Protein AF-A0A7J0EJI7-F1 (afdb_monomer)

InterPro domains:
  IPR001623 DnaJ domain [PF00226] (11-73)
  IPR001623 DnaJ domain [PR00625] (7-25)
  IPR001623 DnaJ domain [PR00625] (25-40)
  IPR001623 DnaJ domain [PR00625] (48-68)
  IPR001623 DnaJ domain [PR00625] (94-100)
  IPR001623 DnaJ domain [PS50076] (5-76)
  IPR001623 DnaJ domain [SM00271] (4-68)
  IPR001623 DnaJ domain [cd06257] (11-65)
  IPR018253 DnaJ domain, conserved site [PS00636] (53-72)
  IPR036869 Chaperone J-domain superfamily [G3DSA:1.10.287.110] (4-99)
  IPR036869 Chaperone J-domain superfamily [SSF46565] (4-74)
  IP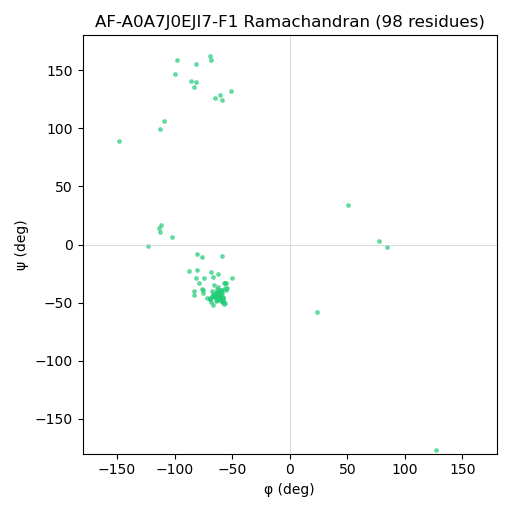R050817 DjlA DnaK co-chaperone [PTHR24074] (11-98)

Organism: NCBI:txid165716

Foldseek 3Di:
DLLCLQCVVQVADPPDDLVSLVVSLVVLLVALPQVPPDPDDDDDVVDHSLLSNLSSVLSSVCVNDPVSVVVLVVCCVVPVVVSVVVSVVSSVVSSVVVVD

Solvent-accessible surface area (backbone atoms only — not comparable to full-atom values): 5827 Å² total; per-residue (Å²): 112,79,68,45,65,55,30,69,75,52,77,46,58,101,78,60,49,72,65,57,51,52,53,40,44,56,53,49,47,63,51,30,30,62,94,71,45,81,82,74,80,90,68,59,93,95,54,46,48,53,58,52,32,50,51,45,51,52,44,48,60,35,65,75,31,67,67,56,37,51,50,50,58,48,39,40,71,76,38,48,68,61,39,52,49,54,49,51,53,50,49,54,53,50,49,58,62,70,78,105

Radius of gyration: 13.37 Å; Cα contacts (8 Å, |Δi|>4): 78; chains: 1; bounding box: 33×30×33 Å

Secondary structure (DSSP, 8-state):
-THHHHHHHHT--TT--HHHHHHHHHHHHHHH-TTT--S-S-PPTT--HHHHHHHHHHHHHHHT-HHHHHHHHHHHHH-HHHHHHHHHHHHHHHHHHH--

Structure (mmCIF, N/CA/C/O backbone):
data_AF-A0A7J0EJI7-F1
#
_entry.id   AF-A0A7J0EJI7-F1
#
loop_
_atom_site.group_PDB
_atom_site.id
_atom_site.type_symbol
_atom_site.label_atom_id
_atom_site.label_alt_id
_atom_site.label_comp_id
_atom_site.label_asym_id
_atom_site.label_entity_id
_atom_site.label_seq_id
_atom_site.pdbx_PDB_ins_code
_atom_site.Cartn_x
_atom_site.Cartn_y
_atom_site.Cartn_z
_atom_site.occupancy
_atom_site.B_iso_or_equiv
_atom_site.auth_seq_id
_atom_site.auth_comp_id
_atom_site.auth_asym_id
_atom_site.auth_atom_id
_atom_site.pdbx_PDB_model_num
ATOM 1 N N . MET A 1 1 ? -8.787 8.244 -4.676 1.00 47.62 1 MET A N 1
ATOM 2 C CA . MET A 1 1 ? -8.773 7.943 -3.225 1.00 47.62 1 MET A CA 1
ATOM 3 C C . MET A 1 1 ? -7.926 6.698 -3.033 1.00 47.62 1 MET A C 1
ATOM 5 O O . MET A 1 1 ? -8.504 5.640 -3.119 1.00 47.62 1 MET A O 1
ATOM 9 N N . ILE A 1 2 ? -6.615 6.810 -2.824 1.00 48.84 2 ILE A N 1
ATOM 10 C CA . ILE A 1 2 ? -5.657 5.873 -2.178 1.00 48.84 2 ILE A CA 1
ATOM 11 C C . ILE A 1 2 ? -6.001 4.365 -2.141 1.00 48.84 2 ILE A C 1
ATOM 13 O O . ILE A 1 2 ? -5.274 3.559 -2.709 1.00 48.84 2 ILE A O 1
ATOM 17 N N . PHE A 1 3 ? -7.135 3.965 -1.559 1.00 51.75 3 PHE A N 1
ATOM 18 C CA . PHE A 1 3 ? -7.736 2.643 -1.775 1.00 51.75 3 PHE A CA 1
ATOM 19 C C . PHE A 1 3 ? -7.874 2.260 -3.267 1.00 51.75 3 PHE A C 1
ATOM 21 O O . PHE A 1 3 ? -7.784 1.101 -3.633 1.00 51.75 3 PHE A O 1
ATOM 28 N N . THR A 1 4 ? -8.020 3.203 -4.185 1.00 55.47 4 THR A N 1
ATOM 29 C CA . THR A 1 4 ? -8.143 2.929 -5.616 1.00 55.47 4 THR A CA 1
ATOM 30 C C . THR A 1 4 ? -6.908 2.243 -6.202 1.00 55.47 4 THR A C 1
ATOM 32 O O . THR A 1 4 ? -7.044 1.507 -7.167 1.00 55.47 4 THR A O 1
ATOM 35 N N . ASP A 1 5 ? -5.713 2.388 -5.625 1.00 61.81 5 ASP A N 1
ATOM 36 C CA . ASP A 1 5 ? -4.512 1.854 -6.278 1.00 61.81 5 ASP A CA 1
ATOM 37 C C . ASP A 1 5 ? -4.434 0.321 -6.242 1.00 61.81 5 ASP A C 1
ATOM 39 O O . ASP A 1 5 ? -4.186 -0.290 -7.282 1.00 61.81 5 ASP A O 1
ATOM 43 N N . LEU A 1 6 ? -4.695 -0.318 -5.093 1.00 59.44 6 LEU A N 1
ATOM 44 C CA . LEU A 1 6 ? -4.760 -1.785 -5.018 1.00 59.44 6 LEU A CA 1
ATOM 45 C C . LEU A 1 6 ? -6.141 -2.308 -5.441 1.00 59.44 6 LEU A C 1
ATOM 47 O O . LEU A 1 6 ? -6.217 -3.303 -6.156 1.00 59.44 6 LEU A O 1
ATOM 51 N N . PHE A 1 7 ? -7.229 -1.633 -5.047 1.00 60.38 7 PHE A N 1
ATOM 52 C CA . PHE A 1 7 ? -8.587 -2.122 -5.305 1.00 60.38 7 PHE A CA 1
ATOM 53 C C . PHE A 1 7 ? -9.021 -1.928 -6.765 1.00 60.38 7 PHE A C 1
ATOM 55 O O . PHE A 1 7 ? -9.568 -2.860 -7.349 1.00 60.38 7 PHE A O 1
ATOM 62 N N . SER A 1 8 ? -8.719 -0.787 -7.402 1.00 61.59 8 SER A N 1
ATOM 63 C CA . SER A 1 8 ? -9.108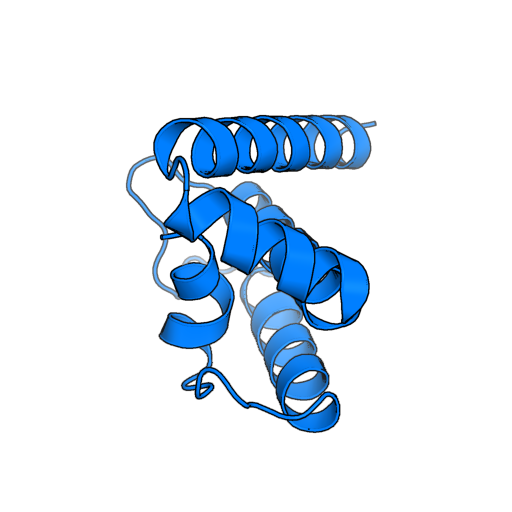 -0.562 -8.804 1.00 61.59 8 SER A CA 1
ATOM 64 C C . SER A 1 8 ? -8.256 -1.358 -9.796 1.00 61.59 8 SER A C 1
ATOM 66 O O . SER A 1 8 ? -8.758 -1.712 -10.855 1.00 61.59 8 SER A O 1
ATOM 68 N N . ASN A 1 9 ? -6.990 -1.664 -9.478 1.00 58.97 9 ASN A N 1
ATOM 69 C CA . ASN A 1 9 ? -6.119 -2.442 -10.373 1.00 58.97 9 ASN A CA 1
ATOM 70 C C . ASN A 1 9 ? -6.230 -3.963 -10.183 1.00 58.97 9 ASN A C 1
ATOM 72 O O . ASN A 1 9 ? -5.865 -4.714 -11.089 1.00 58.97 9 ASN A O 1
ATOM 76 N N . ALA A 1 10 ? -6.683 -4.430 -9.015 1.00 60.22 10 ALA A N 1
ATOM 77 C CA . ALA A 1 10 ? -6.784 -5.858 -8.709 1.00 60.22 10 ALA A CA 1
ATOM 78 C C . ALA A 1 10 ? -8.221 -6.377 -8.560 1.00 60.22 10 ALA A C 1
ATOM 80 O O . ALA A 1 10 ? -8.383 -7.511 -8.116 1.00 60.22 10 ALA A O 1
ATOM 81 N N . GLU A 1 11 ? -9.233 -5.577 -8.927 1.00 61.50 11 GLU A N 1
ATOM 82 C CA . GLU A 1 11 ? -10.662 -5.935 -8.828 1.00 61.50 11 GLU A CA 1
ATOM 83 C C . GLU A 1 11 ? -11.043 -6.453 -7.432 1.00 61.50 11 GLU A C 1
ATOM 85 O O . GLU A 1 11 ? -11.871 -7.349 -7.270 1.00 61.50 11 GLU A O 1
ATOM 90 N N . LEU A 1 12 ? -10.395 -5.914 -6.400 1.00 67.44 12 LEU A N 1
ATOM 91 C CA . LEU A 1 12 ? -10.703 -6.284 -5.029 1.00 67.44 12 LEU A CA 1
ATOM 92 C C . LEU A 1 12 ? -11.932 -5.498 -4.568 1.00 67.44 12 LEU A C 1
ATOM 94 O O . LEU A 1 12 ? -12.064 -4.302 -4.838 1.00 67.44 12 LEU A O 1
ATOM 98 N N . GLU A 1 13 ? -12.814 -6.160 -3.829 1.00 68.25 13 GLU A N 1
ATOM 99 C CA . GLU A 1 13 ? -13.903 -5.504 -3.106 1.00 68.25 13 GLU A CA 1
ATOM 100 C C . GLU A 1 13 ? -13.390 -4.939 -1.779 1.00 68.25 13 GLU A C 1
ATOM 102 O O . GLU A 1 13 ? -12.397 -5.426 -1.243 1.00 68.25 13 GLU A O 1
ATOM 107 N N . ARG A 1 14 ? -14.049 -3.911 -1.221 1.00 68.00 14 ARG A N 1
ATOM 108 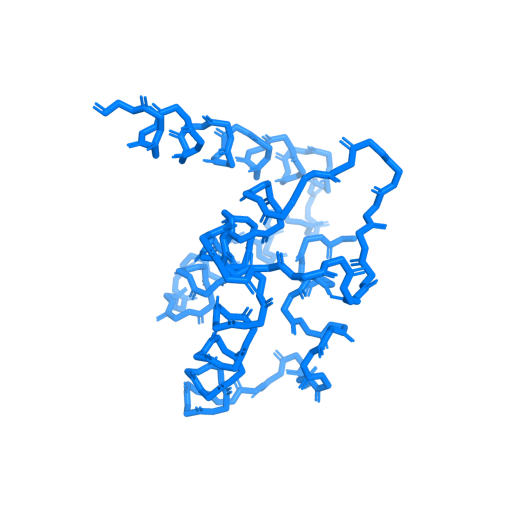C CA . ARG A 1 14 ? -13.613 -3.235 0.025 1.00 68.00 14 ARG A CA 1
ATOM 109 C C . ARG A 1 14 ? -13.517 -4.162 1.240 1.00 68.00 14 ARG A C 1
ATOM 111 O O . ARG A 1 14 ? -13.017 -3.712 2.266 1.00 68.00 14 ARG A O 1
ATOM 118 N N . ASP A 1 15 ? -14.007 -5.386 1.152 1.00 68.31 15 ASP A N 1
ATOM 119 C CA . ASP A 1 15 ? -14.006 -6.451 2.155 1.00 68.31 15 ASP A CA 1
ATOM 120 C C . ASP A 1 15 ? -13.125 -7.649 1.748 1.00 68.31 15 ASP A C 1
ATOM 122 O O . ASP A 1 15 ? -13.205 -8.707 2.367 1.00 68.31 15 ASP A O 1
ATOM 126 N N . ALA A 1 16 ? -12.264 -7.486 0.735 1.00 80.56 16 ALA A N 1
ATOM 127 C CA . ALA A 1 16 ? -11.324 -8.516 0.317 1.00 80.56 16 ALA A CA 1
ATOM 128 C C . ALA A 1 16 ? -10.523 -9.058 1.509 1.00 80.56 16 ALA A C 1
ATOM 130 O O . ALA A 1 16 ? -9.979 -8.291 2.312 1.00 80.56 16 ALA A O 1
ATOM 131 N N . ASP A 1 17 ? -10.459 -10.386 1.581 1.00 86.00 17 ASP A N 1
ATOM 132 C CA . ASP A 1 17 ? -9.682 -11.118 2.570 1.00 86.00 17 ASP A CA 1
ATOM 133 C C . ASP A 1 17 ? -8.165 -10.964 2.348 1.00 86.00 17 ASP A C 1
ATOM 135 O O . ASP A 1 17 ? -7.683 -10.594 1.267 1.00 86.00 17 ASP A O 1
ATOM 139 N N . ASP A 1 18 ? -7.396 -11.277 3.390 1.00 89.06 18 ASP A N 1
ATOM 140 C CA . ASP A 1 18 ? -5.934 -11.211 3.384 1.00 89.06 18 ASP A CA 1
ATOM 141 C C . ASP A 1 18 ? -5.296 -12.039 2.262 1.00 89.06 18 ASP A C 1
ATOM 143 O O . ASP A 1 18 ? -4.229 -11.682 1.752 1.00 89.06 18 ASP A O 1
ATOM 147 N N . GLU A 1 19 ? -5.899 -13.166 1.874 1.00 90.00 19 GLU A N 1
ATOM 148 C CA . GLU A 1 19 ? -5.355 -14.020 0.819 1.00 90.00 19 GLU A CA 1
ATOM 149 C C . GLU A 1 19 ? -5.452 -13.335 -0.542 1.00 90.00 19 GLU A C 1
ATOM 151 O O . GLU A 1 19 ? -4.453 -13.266 -1.271 1.00 90.00 19 GLU A O 1
ATOM 156 N N . LYS A 1 20 ? -6.611 -12.756 -0.859 1.00 88.56 20 LYS A N 1
ATOM 157 C CA . LYS A 1 20 ? -6.843 -11.965 -2.069 1.00 88.56 20 LYS A CA 1
ATOM 158 C C . LYS A 1 20 ? -5.933 -10.744 -2.111 1.00 88.56 20 LYS A C 1
ATOM 160 O O . LYS A 1 20 ? -5.312 -10.496 -3.147 1.00 88.56 20 LYS A O 1
ATOM 165 N N . ILE A 1 21 ? -5.770 -10.039 -0.989 1.00 88.81 21 ILE A N 1
ATOM 166 C CA . ILE A 1 21 ? -4.851 -8.894 -0.876 1.00 88.81 21 ILE A CA 1
ATOM 167 C C . ILE A 1 21 ? -3.408 -9.328 -1.174 1.00 88.81 21 ILE A C 1
ATOM 169 O O . ILE A 1 21 ? -2.723 -8.701 -1.987 1.00 88.81 21 ILE A O 1
ATOM 173 N N . LYS A 1 22 ? -2.945 -10.441 -0.592 1.00 90.88 22 LYS A N 1
ATOM 174 C CA . LYS A 1 22 ? -1.598 -10.988 -0.844 1.00 90.88 22 LYS A CA 1
ATOM 175 C C . LYS A 1 22 ? -1.403 -11.419 -2.296 1.00 90.88 22 LYS A C 1
ATOM 177 O O . LYS A 1 22 ? -0.333 -11.191 -2.864 1.00 90.88 22 LYS A O 1
ATOM 182 N N . VAL A 1 23 ? -2.398 -12.067 -2.902 1.00 90.94 23 VAL A N 1
ATOM 183 C CA . VAL A 1 23 ? -2.347 -12.488 -4.312 1.00 90.94 23 VAL A CA 1
ATOM 184 C C . VAL A 1 23 ? -2.264 -11.271 -5.231 1.00 90.94 23 VAL A C 1
ATOM 186 O O . VAL A 1 23 ? -1.375 -11.219 -6.087 1.00 90.94 23 VAL A O 1
ATOM 189 N N . ALA A 1 24 ? -3.132 -10.283 -5.020 1.00 89.62 24 ALA A N 1
ATOM 190 C CA . ALA A 1 24 ? -3.149 -9.030 -5.765 1.00 89.62 24 ALA A CA 1
ATOM 191 C C . ALA A 1 24 ? -1.815 -8.288 -5.658 1.00 89.62 24 ALA A C 1
ATOM 193 O O . ALA A 1 24 ? -1.223 -7.937 -6.679 1.00 89.62 24 ALA A O 1
ATOM 194 N N . TYR A 1 25 ? -1.300 -8.134 -4.435 1.00 90.81 25 TYR A N 1
ATOM 195 C CA . TYR A 1 25 ? -0.000 -7.521 -4.188 1.00 90.81 25 TYR A CA 1
ATOM 196 C C . TYR A 1 25 ? 1.111 -8.232 -4.961 1.00 90.81 25 TYR A C 1
ATOM 198 O O . TYR A 1 25 ? 1.838 -7.585 -5.705 1.00 90.81 25 TYR A O 1
ATOM 206 N N . ARG A 1 26 ? 1.216 -9.566 -4.872 1.00 91.94 26 ARG A N 1
ATOM 207 C CA . ARG A 1 26 ? 2.255 -10.322 -5.597 1.00 91.94 26 ARG A CA 1
ATOM 208 C C . ARG A 1 26 ? 2.170 -10.142 -7.112 1.00 91.94 26 ARG A C 1
ATOM 210 O O . ARG A 1 26 ? 3.208 -10.067 -7.768 1.00 91.94 26 ARG A O 1
ATOM 217 N N . ARG A 1 27 ? 0.957 -10.102 -7.671 1.00 90.50 27 ARG A N 1
ATOM 218 C CA . ARG A 1 27 ? 0.735 -9.888 -9.108 1.00 90.50 27 ARG A CA 1
ATOM 219 C C . ARG A 1 27 ? 1.166 -8.482 -9.524 1.00 90.50 27 ARG A C 1
ATOM 221 O O . ARG A 1 27 ? 1.947 -8.347 -10.460 1.00 90.50 27 ARG A O 1
ATOM 228 N N . LEU A 1 28 ? 0.683 -7.459 -8.822 1.00 89.56 28 LEU A N 1
ATOM 229 C CA . LEU A 1 28 ? 0.967 -6.058 -9.135 1.00 89.56 28 LEU A CA 1
ATOM 230 C C . LEU A 1 28 ? 2.435 -5.702 -8.889 1.00 89.56 28 LEU A C 1
ATOM 232 O O . LEU A 1 28 ? 3.038 -5.035 -9.722 1.00 89.56 28 LEU A O 1
ATOM 236 N N . ALA A 1 29 ? 3.029 -6.205 -7.806 1.00 91.12 29 ALA A N 1
ATOM 237 C CA . ALA A 1 29 ? 4.441 -6.018 -7.496 1.00 91.12 29 ALA A CA 1
ATOM 238 C C . ALA A 1 29 ? 5.326 -6.555 -8.622 1.00 91.12 29 ALA A C 1
ATOM 240 O O . ALA A 1 29 ? 6.214 -5.848 -9.064 1.00 91.12 29 ALA A O 1
ATOM 241 N N . LYS A 1 30 ? 5.056 -7.760 -9.142 1.00 91.38 30 LYS A N 1
ATOM 242 C CA . LYS A 1 30 ? 5.806 -8.313 -10.284 1.00 91.38 30 LYS A CA 1
ATOM 243 C C . LYS A 1 30 ? 5.595 -7.530 -11.577 1.00 91.38 30 LYS A C 1
ATOM 245 O O . LYS A 1 30 ? 6.511 -7.449 -12.382 1.00 91.38 30 LYS A O 1
ATOM 250 N N . PHE A 1 31 ? 4.391 -7.005 -11.785 1.00 89.00 31 PHE A N 1
ATOM 251 C CA . PHE A 1 31 ? 4.036 -6.294 -13.008 1.00 89.00 31 PHE A CA 1
ATOM 252 C C . PHE A 1 31 ? 4.639 -4.882 -13.064 1.00 89.00 31 PHE A C 1
ATOM 254 O O . PHE A 1 31 ? 5.103 -4.469 -14.117 1.00 89.00 31 PHE A O 1
ATOM 261 N N . TYR A 1 32 ? 4.671 -4.166 -11.934 1.00 90.69 32 TYR A N 1
ATOM 262 C CA . TYR A 1 32 ? 5.168 -2.787 -11.834 1.00 90.69 32 TYR A CA 1
ATOM 263 C C . TYR A 1 32 ? 6.573 -2.663 -11.227 1.00 90.69 32 TYR A C 1
ATOM 265 O O . TYR A 1 32 ? 7.023 -1.548 -10.977 1.00 90.69 32 TYR A O 1
ATOM 273 N N . HIS A 1 33 ? 7.277 -3.768 -10.964 1.00 89.81 33 HIS A N 1
ATOM 274 C CA . HIS A 1 33 ? 8.629 -3.701 -10.406 1.00 89.81 33 HIS A CA 1
ATOM 275 C C . HIS A 1 33 ? 9.566 -2.938 -11.360 1.00 89.81 33 HIS A C 1
ATOM 277 O O . HIS A 1 33 ? 9.635 -3.313 -12.533 1.00 89.81 33 HIS A O 1
ATOM 283 N N . PRO A 1 34 ? 10.317 -1.924 -10.889 1.00 89.50 34 PRO A N 1
ATOM 284 C CA . PRO A 1 34 ? 11.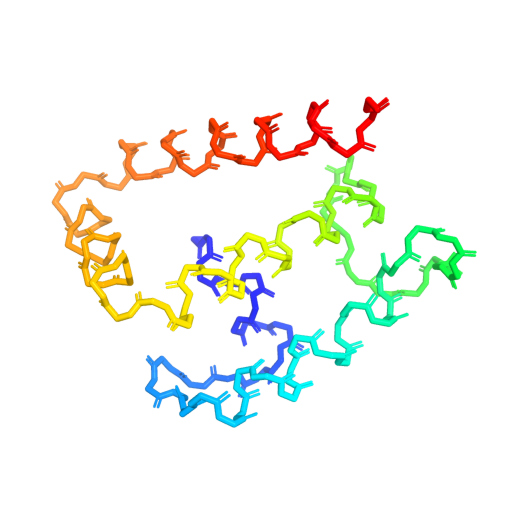095 -1.036 -11.758 1.00 89.50 34 PRO A CA 1
ATOM 285 C C . PRO A 1 34 ? 12.092 -1.782 -12.658 1.00 89.50 34 PRO A C 1
ATOM 287 O O . PRO A 1 34 ? 12.220 -1.437 -13.827 1.00 89.50 34 PRO A O 1
ATOM 290 N N . ASP A 1 35 ? 12.720 -2.850 -12.158 1.00 89.81 35 ASP A N 1
ATOM 291 C CA . ASP A 1 35 ? 13.710 -3.631 -12.923 1.00 89.81 35 ASP A CA 1
ATOM 292 C C . ASP A 1 35 ? 13.142 -4.431 -14.106 1.00 89.81 35 ASP A C 1
ATOM 294 O O . ASP A 1 35 ? 13.888 -4.794 -15.014 1.00 89.81 35 ASP A O 1
ATOM 298 N N . VAL A 1 36 ? 11.849 -4.770 -14.090 1.00 89.75 36 VAL A N 1
ATOM 299 C CA . VAL A 1 36 ? 11.219 -5.614 -15.129 1.00 89.75 36 VAL A CA 1
ATOM 300 C C . VAL A 1 36 ? 10.035 -4.939 -15.809 1.00 89.75 36 VAL A C 1
ATOM 302 O O . VAL A 1 36 ? 9.422 -5.527 -16.699 1.00 89.75 36 VAL A O 1
ATOM 305 N N . TYR A 1 37 ? 9.699 -3.719 -15.393 1.00 90.19 37 TYR A N 1
ATOM 306 C CA . TYR A 1 37 ? 8.620 -2.953 -15.984 1.00 90.19 37 TYR A CA 1
ATOM 307 C C . TYR A 1 37 ? 8.949 -2.609 -17.436 1.00 90.19 37 TYR A C 1
ATOM 309 O O . TYR A 1 37 ? 9.981 -2.015 -17.740 1.00 90.19 37 TYR A O 1
ATOM 317 N N . ASP A 1 38 ? 8.038 -2.956 -18.338 1.00 87.69 38 ASP A N 1
ATOM 318 C CA . ASP A 1 38 ? 8.229 -2.852 -19.786 1.00 87.69 38 ASP A CA 1
ATOM 319 C C . ASP A 1 38 ? 7.340 -1.783 -20.440 1.00 87.69 38 ASP A C 1
ATOM 321 O O . ASP A 1 38 ? 7.145 -1.781 -21.656 1.00 87.69 38 ASP A O 1
ATOM 325 N N . GLY A 1 39 ? 6.779 -0.873 -19.638 1.00 83.75 39 GLY A N 1
ATOM 326 C CA . GLY A 1 39 ? 5.877 0.176 -20.117 1.00 83.75 39 GLY A CA 1
ATOM 327 C C . GLY A 1 39 ? 4.417 -0.259 -20.253 1.00 83.75 39 GLY A C 1
ATOM 328 O O . GLY A 1 39 ? 3.575 0.567 -20.603 1.00 83.75 39 GLY A O 1
ATOM 329 N N . ARG A 1 40 ? 4.076 -1.527 -19.983 1.00 78.38 40 ARG A N 1
ATOM 330 C CA . ARG A 1 40 ? 2.682 -1.996 -20.006 1.00 78.38 40 ARG A CA 1
ATOM 331 C C . ARG A 1 40 ? 1.993 -1.690 -18.680 1.00 78.38 40 ARG A C 1
ATOM 333 O O . ARG A 1 40 ? 2.544 -1.942 -17.620 1.00 78.38 40 ARG A O 1
ATOM 340 N N . GLY A 1 41 ? 0.764 -1.181 -18.720 1.00 77.44 41 GLY A N 1
ATOM 341 C CA . GLY A 1 41 ? -0.019 -0.843 -17.525 1.00 77.44 41 GLY A CA 1
ATOM 342 C C . GLY A 1 41 ? -0.549 0.583 -17.544 1.00 77.44 41 GLY A C 1
ATOM 343 O O . GLY A 1 41 ? -0.350 1.313 -18.511 1.00 77.44 41 GLY A O 1
ATOM 344 N N . THR A 1 42 ? -1.212 0.972 -16.459 1.00 81.38 42 THR A N 1
ATOM 345 C CA . THR A 1 42 ? -1.769 2.316 -16.292 1.00 81.38 42 THR A CA 1
ATOM 346 C C . THR A 1 42 ? -0.951 3.048 -15.240 1.00 81.38 42 THR A C 1
ATOM 348 O O . THR A 1 42 ? -1.056 2.754 -14.049 1.00 81.38 42 THR A O 1
ATOM 351 N N . LEU A 1 43 ? -0.125 3.988 -15.691 1.00 82.88 43 LEU A N 1
ATOM 352 C CA . LEU A 1 43 ? 0.531 4.968 -14.834 1.00 82.88 43 LEU A CA 1
ATOM 353 C C . LEU A 1 43 ? -0.240 6.287 -14.910 1.00 82.88 43 LEU A C 1
ATOM 355 O O . LEU A 1 43 ? -0.817 6.622 -15.946 1.00 82.88 43 LEU A O 1
ATOM 359 N N . GLU A 1 44 ? -0.269 7.019 -13.802 1.00 83.12 44 GLU A N 1
ATOM 360 C CA . GLU A 1 44 ? -0.763 8.397 -13.798 1.00 83.12 44 GLU A CA 1
ATOM 361 C C . GLU A 1 44 ? 0.196 9.312 -14.575 1.00 83.12 44 GLU A C 1
ATOM 363 O O . GLU A 1 44 ? 1.371 8.995 -14.770 1.00 83.12 44 GLU A O 1
ATOM 368 N N . GLU A 1 45 ? -0.293 10.466 -15.034 1.00 82.88 45 GLU A N 1
ATOM 369 C CA . GLU A 1 45 ? 0.554 11.436 -15.730 1.00 82.88 45 GL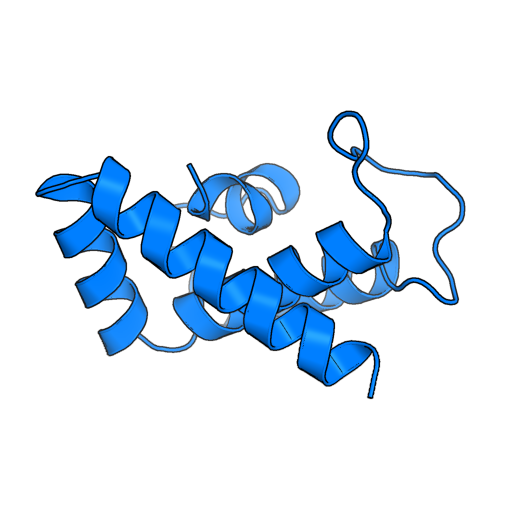U A CA 1
ATOM 370 C C . GLU A 1 45 ? 1.720 11.877 -14.828 1.00 82.88 45 GLU A C 1
A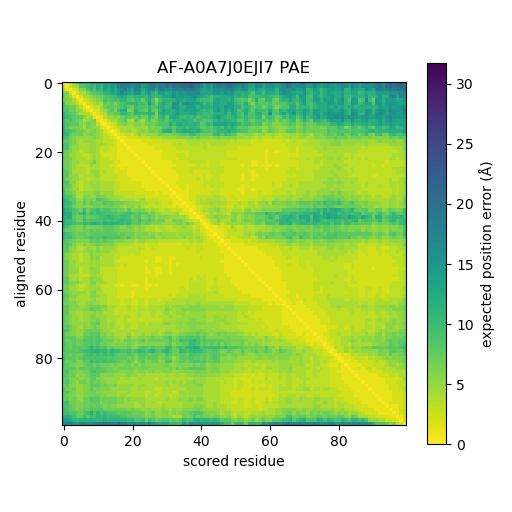TOM 372 O O . GLU A 1 45 ? 1.520 12.326 -13.699 1.00 82.88 45 GLU A O 1
ATOM 377 N N . GLY A 1 46 ? 2.952 11.713 -15.322 1.00 82.75 46 GLY A N 1
ATOM 378 C CA . GLY A 1 46 ? 4.176 12.006 -14.569 1.00 82.75 46 GLY A CA 1
ATOM 379 C C . GLY A 1 46 ? 4.576 10.946 -13.533 1.00 82.75 46 GLY A C 1
ATOM 380 O O . GLY A 1 46 ? 5.568 11.136 -12.829 1.00 82.75 46 GLY A O 1
ATOM 381 N N . GLU A 1 47 ? 3.850 9.832 -13.431 1.00 86.69 47 GLU A N 1
ATOM 382 C CA . GLU A 1 47 ? 4.178 8.733 -12.524 1.00 86.69 47 GLU A CA 1
ATOM 383 C C . GLU A 1 47 ? 5.184 7.752 -13.147 1.00 86.69 47 GLU A C 1
ATOM 385 O O . GLU A 1 47 ? 5.100 7.395 -14.320 1.00 86.69 47 GLU A O 1
ATOM 390 N N . THR A 1 48 ? 6.128 7.272 -12.334 1.00 89.62 48 THR A N 1
ATOM 391 C CA . THR A 1 48 ? 7.082 6.220 -12.712 1.00 89.62 48 THR A CA 1
ATOM 392 C C . THR A 1 48 ? 6.636 4.847 -12.206 1.00 89.62 48 THR A C 1
ATOM 394 O O . THR A 1 48 ? 5.896 4.743 -11.227 1.00 89.62 48 THR A O 1
ATOM 397 N N . ALA A 1 49 ? 7.148 3.772 -12.816 1.00 88.94 49 ALA A N 1
ATOM 398 C CA . ALA A 1 49 ? 6.936 2.409 -12.321 1.00 88.94 49 ALA A CA 1
ATOM 399 C C . ALA A 1 49 ? 7.384 2.242 -10.860 1.00 88.94 49 ALA A C 1
ATOM 401 O O . ALA A 1 49 ? 6.674 1.638 -10.068 1.00 88.94 49 ALA A O 1
ATOM 402 N N . GLU A 1 50 ? 8.502 2.867 -10.481 1.00 90.50 50 GLU A N 1
ATOM 403 C CA . GLU A 1 50 ? 8.979 2.965 -9.096 1.00 90.50 50 GLU A CA 1
ATOM 404 C C . GLU A 1 50 ? 7.929 3.608 -8.174 1.00 90.50 50 GLU A C 1
ATOM 406 O O . GLU A 1 50 ? 7.550 3.025 -7.159 1.00 90.50 50 GLU A O 1
ATOM 411 N N . THR A 1 51 ? 7.386 4.771 -8.553 1.00 89.19 51 THR A N 1
ATOM 412 C CA . THR A 1 51 ? 6.355 5.464 -7.762 1.00 89.19 51 THR A CA 1
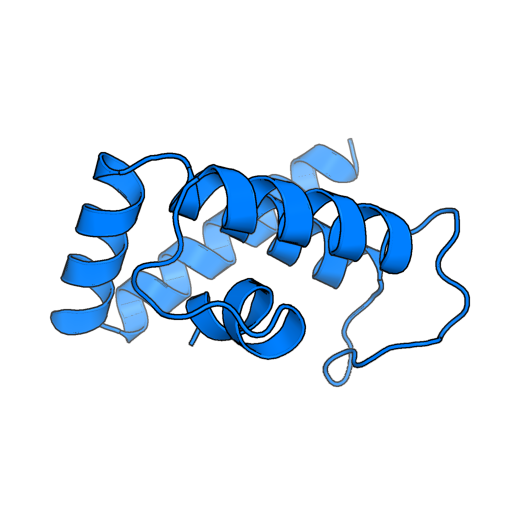ATOM 413 C C . THR A 1 51 ? 5.108 4.594 -7.603 1.00 89.19 51 THR A C 1
ATOM 415 O O . THR A 1 51 ? 4.575 4.457 -6.498 1.00 89.19 51 THR A O 1
ATOM 418 N N . ARG A 1 52 ? 4.664 3.954 -8.691 1.00 88.94 52 ARG A N 1
ATOM 419 C CA . ARG A 1 52 ? 3.523 3.032 -8.684 1.00 88.94 52 ARG A CA 1
ATOM 420 C C . ARG A 1 52 ? 3.794 1.806 -7.810 1.00 88.94 52 ARG A C 1
ATOM 422 O O . ARG A 1 52 ? 2.925 1.404 -7.038 1.00 88.94 52 ARG A O 1
ATOM 429 N N . PHE A 1 53 ? 4.993 1.237 -7.883 1.00 89.88 53 PHE A N 1
ATOM 430 C CA . PHE A 1 53 ? 5.423 0.110 -7.059 1.00 89.88 53 PHE A CA 1
ATOM 431 C C . PHE A 1 53 ? 5.408 0.462 -5.567 1.00 89.88 53 PHE A C 1
ATOM 433 O O . PHE A 1 53 ? 4.834 -0.277 -4.765 1.00 89.88 53 PHE A O 1
ATOM 440 N N . ILE A 1 54 ? 5.934 1.631 -5.199 1.00 90.25 54 ILE A N 1
ATOM 441 C CA . ILE A 1 54 ? 5.905 2.136 -3.820 1.00 90.25 54 ILE A CA 1
ATOM 442 C C . ILE A 1 54 ? 4.461 2.320 -3.333 1.00 90.25 54 ILE A C 1
ATOM 444 O O . ILE A 1 54 ? 4.138 1.909 -2.216 1.00 90.25 54 ILE A O 1
ATOM 448 N N . LYS A 1 55 ? 3.568 2.876 -4.167 1.00 89.56 55 LYS A N 1
ATOM 449 C CA . LYS A 1 55 ? 2.129 2.982 -3.855 1.00 89.56 55 LYS A CA 1
ATOM 450 C C . LYS A 1 55 ? 1.503 1.609 -3.592 1.00 89.56 55 LYS A C 1
ATOM 452 O O . LYS A 1 55 ? 0.784 1.445 -2.609 1.00 89.56 55 LYS A O 1
ATOM 457 N N . ILE A 1 56 ? 1.803 0.614 -4.431 1.00 89.81 56 ILE A N 1
ATOM 458 C CA . ILE A 1 56 ? 1.321 -0.770 -4.278 1.00 89.81 56 ILE A CA 1
ATOM 459 C C . ILE A 1 56 ? 1.809 -1.381 -2.955 1.00 89.81 56 ILE A C 1
ATOM 461 O O . ILE A 1 56 ? 1.013 -1.986 -2.235 1.00 89.81 56 ILE A O 1
ATOM 465 N N . GLN A 1 57 ? 3.087 -1.201 -2.604 1.00 90.25 57 GLN A N 1
ATOM 466 C CA . GLN A 1 57 ? 3.638 -1.671 -1.328 1.00 90.25 57 GLN A CA 1
ATOM 467 C C . GLN A 1 57 ? 2.980 -0.991 -0.125 1.00 90.25 57 GLN A C 1
ATOM 469 O O . GLN A 1 57 ? 2.556 -1.675 0.807 1.00 90.25 57 GLN A O 1
ATOM 474 N N . ALA A 1 58 ? 2.848 0.337 -0.152 1.00 89.81 58 ALA A N 1
ATOM 475 C CA . ALA A 1 58 ? 2.197 1.091 0.918 1.00 89.81 58 ALA A CA 1
ATOM 476 C C . ALA A 1 58 ? 0.732 0.663 1.098 1.00 89.81 58 ALA A C 1
ATOM 478 O O . ALA A 1 58 ? 0.269 0.481 2.223 1.00 89.81 58 ALA A O 1
ATOM 479 N N . ALA A 1 59 ? 0.012 0.429 -0.002 1.00 88.00 59 ALA A N 1
ATOM 480 C CA . ALA A 1 59 ? -1.376 -0.017 0.053 1.00 88.00 59 ALA A CA 1
ATOM 481 C C . ALA A 1 59 ? -1.480 -1.420 0.657 1.00 88.00 59 ALA A C 1
ATOM 483 O O . ALA A 1 59 ? -2.318 -1.652 1.522 1.00 88.00 59 ALA A O 1
ATOM 484 N N . TYR A 1 60 ? -0.600 -2.342 0.267 1.00 89.62 60 TYR A N 1
ATOM 485 C CA . TYR A 1 60 ? -0.541 -3.672 0.871 1.00 89.62 60 TYR A CA 1
ATOM 486 C C . TYR A 1 60 ? -0.279 -3.612 2.385 1.00 89.62 60 TYR A C 1
ATOM 488 O O . TYR A 1 60 ? -0.996 -4.250 3.153 1.00 89.62 60 TYR A O 1
ATOM 496 N N . GLU A 1 61 ? 0.693 -2.811 2.829 1.00 89.62 61 GLU A N 1
ATOM 497 C CA . GLU A 1 61 ? 0.998 -2.640 4.258 1.00 89.62 61 GLU A CA 1
ATOM 498 C C . GLU A 1 61 ? -0.164 -2.043 5.053 1.00 89.62 61 GLU A C 1
ATOM 500 O O . GLU A 1 61 ? -0.374 -2.420 6.205 1.00 89.62 61 GLU A O 1
ATOM 505 N N . LEU A 1 62 ? -0.910 -1.115 4.450 1.00 87.88 62 LEU A N 1
ATOM 506 C CA . LEU A 1 62 ? -2.092 -0.524 5.067 1.00 87.88 62 LEU A CA 1
ATOM 507 C C . LEU A 1 62 ? -3.209 -1.554 5.232 1.00 87.88 62 LEU A C 1
ATOM 509 O O . LEU A 1 62 ? -3.887 -1.562 6.251 1.00 87.88 62 LEU A O 1
ATOM 513 N N . LEU A 1 63 ? -3.421 -2.386 4.211 1.00 85.44 63 LEU A N 1
ATOM 514 C CA . LEU A 1 63 ? -4.557 -3.302 4.147 1.00 85.44 63 LEU A CA 1
ATOM 515 C C . LEU A 1 63 ? -4.359 -4.583 4.941 1.00 85.44 63 LEU A C 1
ATOM 517 O O . LEU A 1 63 ? -5.344 -5.134 5.415 1.00 85.44 63 LEU A O 1
ATOM 521 N N . MET A 1 64 ? -3.113 -5.026 5.090 1.00 88.31 64 MET A N 1
ATOM 522 C CA . MET A 1 64 ? -2.753 -6.174 5.924 1.00 88.31 64 MET A CA 1
ATOM 523 C C . MET A 1 64 ? -2.762 -5.867 7.427 1.00 88.31 64 MET A C 1
ATOM 525 O O . MET A 1 64 ? -2.610 -6.780 8.234 1.00 88.31 64 MET A O 1
ATOM 529 N N . ASP A 1 65 ? -2.875 -4.595 7.811 1.00 89.88 65 ASP A N 1
ATOM 530 C CA . ASP A 1 65 ? -2.925 -4.155 9.201 1.00 89.88 65 ASP A CA 1
ATOM 531 C C . ASP A 1 65 ? -4.316 -3.587 9.495 1.00 89.88 65 ASP A C 1
ATOM 533 O O . ASP A 1 65 ? -4.625 -2.441 9.165 1.00 89.88 65 ASP A O 1
ATOM 537 N N . ASP A 1 66 ? -5.165 -4.408 10.112 1.00 85.44 66 ASP A N 1
ATOM 538 C CA . ASP A 1 66 ? -6.560 -4.069 10.406 1.00 85.44 66 ASP A CA 1
ATOM 539 C C . ASP A 1 66 ? -6.716 -2.770 11.203 1.00 85.44 66 ASP A C 1
ATOM 541 O O . ASP A 1 66 ? -7.650 -2.000 10.961 1.00 85.44 66 ASP A O 1
ATOM 545 N N . GLU A 1 67 ? -5.812 -2.503 12.147 1.00 88.88 67 GLU A N 1
ATOM 546 C CA . GLU A 1 67 ? -5.846 -1.284 12.955 1.00 88.88 67 GLU A CA 1
ATOM 547 C C . GLU A 1 67 ? -5.512 -0.064 12.094 1.00 88.88 67 GLU A C 1
ATOM 549 O O . GLU A 1 67 ? -6.258 0.922 12.098 1.00 88.88 67 GLU A O 1
ATOM 554 N N . LYS A 1 68 ? -4.448 -0.137 11.281 1.00 86.00 68 LYS A N 1
ATOM 555 C CA . LYS A 1 68 ? -4.101 0.956 10.358 1.00 86.00 68 LYS A CA 1
ATOM 556 C C . LYS A 1 68 ? -5.180 1.176 9.305 1.00 86.00 68 LYS A C 1
ATOM 558 O O . LYS A 1 68 ? -5.512 2.327 9.025 1.00 86.00 68 LYS A O 1
ATOM 563 N N . ARG A 1 69 ? -5.761 0.105 8.758 1.00 85.88 69 ARG A N 1
ATOM 564 C CA . ARG A 1 69 ? -6.870 0.167 7.798 1.00 85.88 69 ARG A CA 1
ATOM 565 C C . ARG A 1 69 ? -8.070 0.892 8.392 1.00 85.88 69 ARG A C 1
ATOM 567 O O . ARG A 1 69 ? -8.584 1.815 7.763 1.00 85.88 69 ARG A O 1
ATOM 574 N N . LYS A 1 70 ? -8.487 0.527 9.610 1.00 85.06 70 LYS A N 1
ATOM 575 C CA . LYS A 1 70 ? -9.601 1.181 10.321 1.00 85.06 70 LYS A CA 1
ATOM 576 C C . LYS A 1 70 ? -9.312 2.645 10.623 1.00 85.06 70 LYS A C 1
ATOM 578 O O . LYS A 1 70 ? -10.191 3.488 10.430 1.00 85.06 70 LYS A O 1
ATOM 583 N N . HIS A 1 71 ? -8.105 2.950 11.098 1.00 85.25 71 HIS A N 1
ATOM 584 C CA . HIS A 1 71 ? -7.705 4.321 11.402 1.00 85.25 71 HIS A CA 1
ATOM 585 C C . HIS A 1 71 ? -7.737 5.183 10.142 1.00 85.25 71 HIS A C 1
ATOM 587 O O . HIS A 1 71 ? -8.373 6.231 10.122 1.00 85.25 71 HIS A O 1
ATOM 593 N N . TYR A 1 72 ? -7.151 4.681 9.057 1.00 81.94 72 TYR A N 1
ATOM 594 C CA . TYR A 1 72 ? -7.138 5.353 7.769 1.00 81.94 72 TYR A CA 1
ATOM 595 C C . TYR A 1 72 ? -8.551 5.538 7.189 1.00 81.94 72 TYR A C 1
ATOM 597 O O . TYR A 1 72 ? -8.885 6.625 6.721 1.00 81.94 72 TYR A O 1
ATOM 605 N N . ASP A 1 73 ? -9.412 4.517 7.257 1.00 83.06 73 ASP A N 1
ATOM 606 C CA . ASP A 1 73 ? -10.819 4.620 6.843 1.00 83.06 73 ASP A CA 1
ATOM 607 C C . ASP A 1 73 ? -11.575 5.685 7.653 1.00 83.06 73 ASP A C 1
ATOM 609 O O . ASP A 1 73 ? -12.380 6.440 7.101 1.00 83.06 73 ASP A O 1
ATOM 613 N N . THR A 1 74 ? -11.315 5.759 8.959 1.00 85.12 74 THR A N 1
ATOM 614 C CA . THR A 1 74 ? -11.931 6.741 9.860 1.00 85.12 74 THR A CA 1
ATOM 615 C C . THR A 1 74 ? -11.441 8.151 9.549 1.00 85.12 74 THR A C 1
ATOM 617 O O . THR A 1 74 ? -12.257 9.048 9.331 1.00 85.12 74 THR A O 1
ATOM 620 N N . ASP A 1 75 ? -10.128 8.342 9.441 1.00 82.56 75 ASP A N 1
ATOM 621 C CA . ASP A 1 75 ? -9.511 9.623 9.096 1.00 82.56 75 ASP A CA 1
ATOM 622 C C . ASP A 1 75 ? -9.988 10.121 7.733 1.00 82.56 75 ASP A C 1
ATOM 624 O O . ASP A 1 75 ? -10.341 11.290 7.590 1.00 82.56 75 ASP A O 1
ATOM 628 N N . ASN A 1 76 ? -10.086 9.232 6.743 1.00 80.31 76 ASN A N 1
ATOM 629 C CA . ASN A 1 76 ? -10.572 9.580 5.413 1.00 80.31 76 ASN A CA 1
ATOM 630 C C . ASN A 1 76 ? -12.059 9.977 5.412 1.00 80.31 76 ASN A C 1
ATOM 632 O O . ASN A 1 76 ? -12.469 10.771 4.570 1.00 80.31 76 ASN A O 1
ATOM 636 N N . ARG A 1 77 ? -12.873 9.464 6.346 1.00 82.44 77 ARG A N 1
ATOM 637 C CA . ARG A 1 77 ? -14.276 9.889 6.519 1.00 82.44 77 ARG A CA 1
ATOM 638 C C . ARG A 1 77 ? -14.395 11.243 7.214 1.00 82.44 77 ARG A C 1
ATOM 640 O O . ARG A 1 77 ? -15.274 12.021 6.859 1.00 82.44 77 ARG A O 1
ATOM 647 N N . VAL A 1 78 ? -13.545 11.508 8.205 1.00 84.62 78 VAL A N 1
ATOM 648 C CA . VAL A 1 78 ? -13.614 12.722 9.038 1.00 84.62 78 VAL A CA 1
ATOM 649 C C . VAL A 1 78 ? -12.930 13.909 8.360 1.00 84.62 78 VAL A C 1
ATOM 651 O O . VAL A 1 78 ? -13.456 15.020 8.372 1.00 84.62 78 VAL A O 1
ATOM 654 N N . ASN A 1 79 ? -11.757 13.691 7.767 1.00 84.81 79 ASN A N 1
ATOM 655 C CA . ASN A 1 79 ? -10.993 14.707 7.056 1.00 84.81 79 ASN A CA 1
ATOM 656 C C . ASN A 1 79 ? -10.193 14.076 5.896 1.00 84.81 79 ASN A C 1
ATOM 658 O O . ASN A 1 79 ? -9.015 13.734 6.057 1.00 84.81 79 ASN A O 1
ATOM 662 N N . PRO A 1 80 ? -10.805 13.978 4.701 1.00 78.94 80 PRO A N 1
ATOM 663 C CA . PRO A 1 80 ? -10.158 13.412 3.519 1.00 78.94 80 PRO A CA 1
ATOM 664 C C . PRO A 1 80 ? -8.843 14.111 3.145 1.00 78.94 80 PRO A C 1
ATOM 666 O O . PRO A 1 80 ? -7.914 13.465 2.663 1.00 78.94 80 PRO A O 1
ATOM 669 N N . MET A 1 81 ? -8.736 15.426 3.380 1.00 79.81 81 MET A N 1
ATOM 670 C CA . MET A 1 81 ? -7.526 16.191 3.057 1.00 79.81 81 MET A CA 1
ATOM 671 C C . MET A 1 81 ? -6.355 15.775 3.949 1.00 79.81 81 MET A C 1
ATOM 673 O O . MET A 1 81 ? -5.258 15.532 3.449 1.00 79.81 81 MET A O 1
ATOM 677 N N . LYS A 1 82 ? -6.596 15.624 5.257 1.00 79.50 82 LYS A N 1
ATOM 678 C CA . LYS A 1 82 ? -5.576 15.164 6.209 1.00 79.50 82 LYS A CA 1
ATOM 679 C C . LYS A 1 82 ? -5.132 13.730 5.907 1.00 79.50 82 LYS A C 1
ATOM 681 O O . LYS A 1 82 ? -3.934 13.461 5.907 1.00 79.50 82 LYS A O 1
ATOM 686 N N . ALA A 1 83 ? -6.074 12.835 5.602 1.00 77.62 83 ALA A N 1
ATOM 687 C CA . ALA A 1 83 ? -5.763 11.455 5.223 1.00 77.62 83 ALA A CA 1
ATOM 688 C C . ALA A 1 83 ? -4.918 11.394 3.938 1.00 77.62 83 ALA A C 1
ATOM 690 O O . ALA A 1 83 ? -3.916 10.679 3.881 1.00 77.62 83 ALA A O 1
ATOM 691 N N . SER A 1 84 ? -5.267 12.212 2.938 1.00 80.19 84 SER A N 1
ATOM 692 C CA . SER A 1 84 ? -4.485 12.338 1.706 1.00 80.19 84 SER A CA 1
ATOM 693 C C . SER A 1 84 ? -3.070 12.852 1.970 1.00 80.19 84 SER A C 1
ATOM 695 O O . SER A 1 84 ? -2.124 12.375 1.349 1.00 80.19 84 SER A O 1
ATOM 697 N N . GLN A 1 85 ? -2.904 13.810 2.882 1.00 83.00 85 GLN A N 1
ATOM 698 C CA . GLN A 1 85 ? -1.596 14.371 3.208 1.00 83.00 85 GLN A CA 1
ATOM 699 C C . GLN A 1 85 ? -0.712 13.362 3.949 1.00 83.00 85 GLN A C 1
ATOM 701 O O . GLN A 1 85 ? 0.423 13.137 3.536 1.00 83.00 85 GLN A O 1
ATOM 706 N N . ALA A 1 86 ? -1.257 12.677 4.958 1.00 84.19 86 ALA A N 1
ATOM 707 C CA . ALA A 1 86 ? -0.552 11.622 5.689 1.00 84.19 86 ALA A CA 1
ATOM 708 C C . ALA A 1 86 ? -0.106 10.476 4.765 1.00 84.19 86 ALA A C 1
ATOM 710 O O . ALA A 1 86 ? 1.001 9.952 4.887 1.00 84.19 86 ALA A O 1
ATOM 711 N N . TRP A 1 87 ? -0.946 10.110 3.797 1.00 84.06 87 TRP A N 1
ATOM 712 C CA . TRP A 1 87 ? -0.592 9.119 2.788 1.00 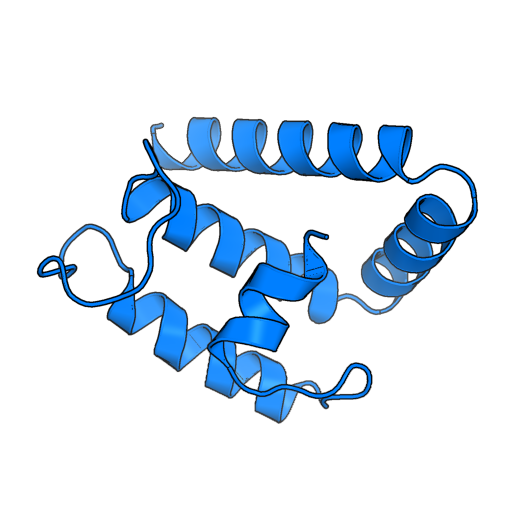84.06 87 TRP A CA 1
ATOM 713 C C . TRP A 1 87 ? 0.536 9.578 1.866 1.00 84.06 87 TRP A C 1
ATOM 715 O O . TRP A 1 87 ? 1.474 8.820 1.622 1.00 84.06 87 TRP A O 1
ATOM 725 N N . MET A 1 88 ? 0.481 10.818 1.375 1.00 85.69 88 MET A N 1
ATOM 726 C CA . MET A 1 88 ? 1.553 11.361 0.541 1.00 85.69 88 MET A CA 1
ATOM 727 C C . MET A 1 88 ? 2.870 11.441 1.312 1.00 85.69 88 MET A C 1
ATOM 729 O O . MET A 1 88 ? 3.909 11.051 0.786 1.00 85.69 88 MET A O 1
ATOM 733 N N . GLU A 1 89 ? 2.840 11.866 2.574 1.00 88.00 89 GLU A N 1
ATOM 734 C CA . GLU A 1 89 ? 4.015 11.849 3.451 1.00 88.00 89 GLU A CA 1
ATOM 735 C C . GLU A 1 89 ? 4.576 10.433 3.622 1.00 88.00 89 GLU A C 1
ATOM 737 O O . GLU A 1 89 ? 5.793 10.229 3.557 1.00 88.00 89 GLU A O 1
ATOM 742 N N . TRP A 1 90 ? 3.702 9.438 3.786 1.00 87.50 90 TRP A N 1
ATOM 743 C CA . TRP A 1 90 ? 4.113 8.046 3.903 1.00 87.50 90 TRP A CA 1
ATOM 744 C C . TRP A 1 90 ? 4.759 7.515 2.619 1.00 87.50 90 TRP A C 1
ATOM 746 O O . TRP A 1 90 ? 5.841 6.926 2.696 1.00 87.50 90 TRP A O 1
ATOM 756 N N . ILE A 1 91 ? 4.172 7.787 1.448 1.00 88.12 91 ILE A N 1
ATOM 757 C CA . ILE A 1 91 ? 4.774 7.456 0.146 1.00 88.12 91 ILE A CA 1
ATOM 758 C C . ILE A 1 91 ? 6.139 8.120 0.004 1.00 88.12 91 ILE A C 1
ATOM 760 O O . ILE A 1 91 ? 7.106 7.457 -0.357 1.00 88.12 91 ILE A O 1
ATOM 764 N N . MET A 1 92 ? 6.248 9.413 0.307 1.00 87.69 92 MET A N 1
ATOM 765 C CA . MET A 1 92 ? 7.507 10.147 0.159 1.00 87.69 92 MET A CA 1
ATOM 766 C C . MET A 1 92 ? 8.592 9.595 1.087 1.00 87.69 92 MET A C 1
ATOM 768 O O . MET A 1 92 ? 9.748 9.463 0.682 1.00 87.69 92 MET A O 1
ATOM 772 N N . LYS A 1 93 ? 8.226 9.203 2.313 1.00 88.94 93 LYS A N 1
ATOM 773 C CA . LYS A 1 93 ? 9.139 8.524 3.241 1.00 88.94 93 LYS A CA 1
ATOM 774 C C . LYS A 1 93 ? 9.585 7.163 2.702 1.00 88.94 93 LYS A C 1
ATOM 776 O O . LYS A 1 93 ? 10.765 6.839 2.808 1.00 88.94 93 LYS A O 1
ATOM 781 N N . LYS A 1 94 ? 8.661 6.378 2.139 1.00 86.62 94 LYS A N 1
ATOM 782 C CA . LYS A 1 94 ? 8.951 5.072 1.524 1.00 86.62 94 LYS A CA 1
ATOM 783 C C . LYS A 1 94 ? 9.877 5.216 0.326 1.00 86.62 94 LYS A C 1
ATOM 785 O O . LYS A 1 94 ? 10.864 4.501 0.257 1.00 86.62 94 LYS A O 1
ATOM 790 N N . ARG A 1 95 ? 9.607 6.182 -0.550 1.00 87.38 95 ARG A N 1
ATOM 791 C CA . ARG A 1 95 ? 10.449 6.493 -1.704 1.00 87.38 95 ARG A CA 1
ATOM 792 C C . ARG A 1 95 ? 11.865 6.860 -1.288 1.00 87.38 95 ARG A C 1
ATOM 794 O O . ARG A 1 95 ? 12.813 6.228 -1.721 1.00 87.38 95 ARG A O 1
ATOM 801 N N . LYS A 1 96 ? 12.001 7.778 -0.328 1.00 86.25 96 LYS A N 1
ATOM 802 C CA . LYS A 1 96 ? 13.311 8.139 0.227 1.00 86.25 96 LYS A CA 1
ATOM 803 C C . LYS A 1 96 ? 14.062 6.936 0.817 1.00 86.25 96 LYS A C 1
ATOM 805 O O . LYS A 1 96 ? 15.282 6.932 0.788 1.00 86.25 96 LYS A O 1
ATOM 810 N N . ALA A 1 97 ? 13.352 5.961 1.387 1.00 82.75 97 ALA A N 1
ATOM 811 C CA . ALA A 1 97 ? 13.949 4.733 1.913 1.00 82.75 97 ALA A CA 1
ATOM 812 C C . ALA A 1 97 ? 14.250 3.683 0.830 1.00 82.75 97 ALA A C 1
ATOM 814 O O . ALA A 1 97 ? 15.056 2.799 1.076 1.00 82.75 97 ALA A O 1
ATOM 815 N N . PHE A 1 98 ? 13.585 3.752 -0.324 1.00 77.88 98 PHE A N 1
ATOM 816 C CA . PHE A 1 98 ? 13.840 2.900 -1.484 1.00 77.88 98 PHE A CA 1
ATOM 817 C C . PHE A 1 98 ? 15.067 3.383 -2.277 1.00 77.88 98 PHE A C 1
ATOM 819 O O . PHE A 1 98 ? 15.811 2.566 -2.804 1.00 77.88 98 PHE A O 1
ATOM 826 N N . ASP A 1 99 ? 15.293 4.700 -2.305 1.00 75.00 99 ASP A N 1
ATOM 827 C CA . ASP A 1 99 ? 16.422 5.348 -2.989 1.00 75.00 99 ASP A CA 1
ATOM 828 C C . ASP A 1 99 ? 17.752 5.322 -2.193 1.00 75.00 99 ASP A C 1
ATOM 830 O O . ASP A 1 99 ? 18.779 5.759 -2.719 1.00 75.00 99 ASP A O 1
ATOM 834 N N . GLN A 1 100 ? 17.740 4.892 -0.922 1.00 61.41 100 GLN A N 1
ATOM 835 C CA . GLN A 1 100 ? 18.914 4.818 -0.027 1.00 61.41 100 GLN A CA 1
ATOM 836 C C . GLN A 1 100 ? 19.507 3.413 0.035 1.00 61.41 100 GLN A C 1
ATOM 838 O O . GLN A 1 100 ? 20.756 3.329 0.043 1.00 61.41 100 GLN A O 1
#

pLDDT: mean 82.12, std 10.61, range [47.62, 91.94]

Mean predicted aligned error: 5.38 Å

Nearest PDB structures (foldseek):
  6wdq-assembly1_B  TM=3.393E-01  e=1.940E+00  Homo sapiens

Sequence (100 aa):
MIFTDLFSNAELERDADDEKIKVAYRRLAKFYHPDVYDGRGTLEEGETAETRFIKIQAAYELLMDDE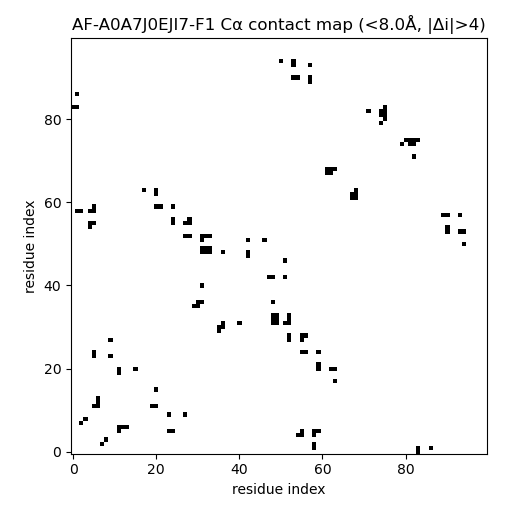KRKHYDTDNRVNPMKASQAWMEWIMKKRKAFDQ